Protein AF-A0A932KUZ3-F1 (afdb_monomer)

Foldseek 3Di:
DVVVVVCVVCVVVVLVVDDPVVSVVVVVVVLVVQLVVQLVVCVVVVHHSVVSVVCVPVVVVVVVVVVVVPPDDPDPPD

Secondary structure (DSSP, 8-state):
-HHHHHHHH-HHHHHHHS-HHHHHHHHHHHHHHHHHHHHHHHHHTT--GGGGGGGGSHHHHHHHHHHHHHS-------

Nearest PDB structures (foldseek):
  8tcu-assembly1_D-2  TM=4.873E-01  e=7.228E+00  Homo sapiens
  2h9c-assembly1_A  TM=4.046E-01  e=5.453E+00  Pseudomonas aeruginosa PAO1

Mean predicted aligned error: 9.38 Å

Solvent-accessible surface area (backbone atoms only — not comparable to full-atom values): 4551 Å² total; per-residue (Å²): 118,65,71,59,55,50,46,69,72,34,62,64,58,58,49,70,69,42,60,67,73,59,40,51,50,52,51,49,50,54,52,51,51,51,42,50,55,41,22,51,54,32,47,76,70,74,42,67,48,73,63,30,61,52,46,76,41,67,74,47,33,57,52,50,53,48,54,56,67,71,45,79,70,85,72,80,80,126

pLDDT: mean 78.53, std 9.4, range [51.41, 93.19]

Sequence (78 aa):
MDKILTTLYAPQAWFMALPPYLSYTVIGLIIMTLLGCAGFILARLGYKPLWALLLLVPTVNVIAVWVLAYRRFPRESL

Structure (mmCIF, N/CA/C/O backbone):
data_AF-A0A932KUZ3-F1
#
_entry.id   AF-A0A932KUZ3-F1
#
loop_
_atom_site.group_PDB
_atom_site.id
_atom_site.type_symbol
_atom_site.label_atom_id
_atom_site.label_alt_id
_atom_site.label_comp_id
_atom_site.label_asym_id
_atom_site.label_entity_id
_atom_site.label_seq_id
_atom_site.pdbx_PDB_ins_code
_atom_site.Cartn_x
_atom_site.Cartn_y
_atom_site.Cartn_z
_atom_site.occupancy
_atom_site.B_iso_or_equiv
_atom_site.auth_seq_id
_atom_site.auth_comp_id
_atom_site.auth_asym_id
_atom_site.auth_atom_id
_atom_site.pdbx_PDB_model_num
ATOM 1 N N . MET A 1 1 ? -5.898 5.565 -33.901 1.00 60.12 1 MET A N 1
ATOM 2 C CA . MET A 1 1 ? -6.679 6.003 -32.720 1.00 60.12 1 MET A CA 1
ATOM 3 C C . MET A 1 1 ? -6.708 4.914 -31.640 1.00 60.12 1 MET A C 1
ATOM 5 O O . MET A 1 1 ? -6.726 5.226 -30.457 1.00 60.12 1 MET A O 1
ATOM 9 N N . ASP A 1 2 ? -6.603 3.645 -32.038 1.00 69.00 2 ASP A N 1
ATOM 10 C CA . ASP A 1 2 ? -6.743 2.449 -31.190 1.00 69.00 2 ASP A CA 1
ATOM 11 C C . ASP A 1 2 ? -5.637 2.290 -30.139 1.00 69.00 2 ASP A C 1
ATOM 13 O O . ASP A 1 2 ? -5.907 1.862 -29.024 1.00 69.00 2 ASP A O 1
ATOM 17 N N . LYS A 1 3 ? -4.401 2.710 -30.453 1.00 66.88 3 LYS A N 1
ATOM 18 C CA . LYS A 1 3 ? -3.264 2.655 -29.513 1.00 66.88 3 LYS A CA 1
ATOM 19 C C . LYS A 1 3 ? -3.442 3.534 -28.273 1.00 66.88 3 LYS A C 1
ATOM 21 O O . LYS A 1 3 ? -2.925 3.183 -27.220 1.00 66.88 3 LYS A O 1
ATOM 26 N N . ILE A 1 4 ? -4.138 4.667 -28.396 1.00 70.06 4 ILE A N 1
ATOM 27 C CA . ILE A 1 4 ? -4.400 5.583 -27.272 1.00 70.06 4 ILE A CA 1
ATOM 28 C C . ILE A 1 4 ? -5.486 4.986 -26.379 1.00 70.06 4 ILE A C 1
ATOM 30 O O . ILE A 1 4 ? -5.336 4.934 -25.165 1.00 70.06 4 ILE A O 1
ATOM 34 N N . LEU A 1 5 ? -6.554 4.459 -26.981 1.00 69.94 5 LEU A N 1
ATOM 35 C CA . LEU A 1 5 ? -7.624 3.803 -26.235 1.00 69.94 5 LEU A CA 1
ATOM 36 C C . LEU A 1 5 ? -7.105 2.583 -25.469 1.00 69.94 5 LEU A C 1
ATOM 38 O O . LEU A 1 5 ? -7.447 2.423 -24.303 1.00 69.94 5 LEU A O 1
ATOM 42 N N . THR A 1 6 ? -6.225 1.774 -26.065 1.00 66.19 6 THR A N 1
ATOM 43 C CA . THR A 1 6 ? -5.636 0.607 -25.389 1.00 66.19 6 THR A CA 1
ATOM 44 C C . THR A 1 6 ? -4.636 0.980 -24.295 1.00 66.19 6 THR A C 1
ATOM 46 O O . THR A 1 6 ? -4.617 0.318 -23.261 1.00 66.19 6 THR A O 1
ATOM 49 N N . THR A 1 7 ? -3.850 2.050 -24.453 1.00 63.78 7 THR A N 1
ATOM 50 C CA . THR A 1 7 ? -2.958 2.538 -23.377 1.00 63.78 7 THR A CA 1
ATOM 51 C C . THR A 1 7 ? -3.719 3.171 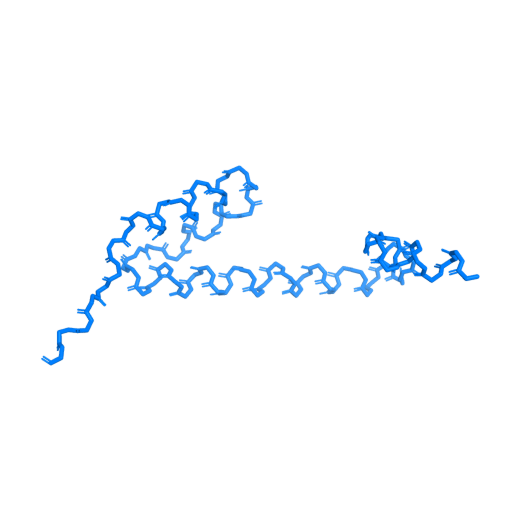-22.214 1.00 63.78 7 THR A C 1
ATOM 53 O O . THR A 1 7 ? -3.282 3.038 -21.073 1.00 63.78 7 THR A O 1
ATOM 56 N N . LEU A 1 8 ? -4.864 3.807 -22.474 1.00 68.19 8 LEU A N 1
ATOM 57 C CA . LEU A 1 8 ? -5.739 4.344 -21.428 1.00 68.19 8 LEU A CA 1
ATOM 58 C C . LEU A 1 8 ? -6.540 3.243 -20.712 1.00 68.19 8 LEU A C 1
ATOM 60 O O . LEU A 1 8 ? -6.724 3.323 -19.500 1.00 68.19 8 LEU A O 1
ATOM 64 N N . TYR A 1 9 ? -6.986 2.207 -21.433 1.00 69.69 9 TYR A N 1
ATOM 65 C CA . TYR A 1 9 ? -7.735 1.083 -20.850 1.00 69.69 9 TYR A CA 1
ATOM 66 C C . TYR A 1 9 ? -6.863 0.090 -20.079 1.00 69.69 9 TYR A C 1
ATOM 68 O O . TYR A 1 9 ? -7.349 -0.548 -19.148 1.00 69.69 9 TYR A O 1
ATOM 76 N N . ALA A 1 10 ? -5.595 -0.070 -20.467 1.00 73.00 10 ALA A N 1
ATOM 77 C CA . ALA A 1 10 ? -4.669 -1.003 -19.838 1.00 73.00 10 ALA A CA 1
ATOM 78 C C . ALA A 1 10 ? -3.596 -0.233 -19.062 1.00 73.00 10 ALA A C 1
ATOM 80 O O . ALA A 1 10 ? -2.479 -0.064 -19.561 1.00 73.00 10 ALA A O 1
ATOM 81 N N . PRO A 1 11 ? -3.882 0.209 -17.822 1.00 71.75 11 PRO A N 1
ATOM 82 C CA . PRO A 1 11 ? -2.903 0.945 -17.045 1.00 71.75 11 PRO A CA 1
ATOM 83 C C . PRO A 1 11 ? -1.629 0.130 -16.766 1.00 71.75 11 PRO A C 1
ATOM 85 O O . PRO A 1 11 ? -0.548 0.690 -16.609 1.00 71.75 11 PRO A O 1
ATOM 88 N N . GLN A 1 12 ? -1.705 -1.207 -16.796 1.00 77.00 12 GLN A N 1
ATOM 89 C CA . GLN A 1 12 ? -0.492 -2.017 -16.693 1.00 77.00 12 GLN A CA 1
ATOM 90 C C . GLN A 1 12 ? 0.428 -1.875 -17.915 1.00 77.00 12 GLN A C 1
ATOM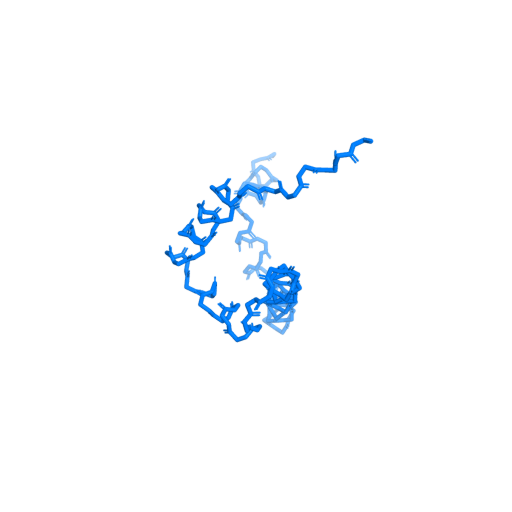 92 O O . GLN A 1 12 ? 1.633 -2.049 -17.782 1.00 77.00 12 GLN A O 1
ATOM 97 N N . ALA A 1 13 ? -0.101 -1.575 -19.105 1.00 77.38 13 ALA A N 1
ATOM 98 C CA . ALA A 1 13 ? 0.692 -1.542 -20.333 1.00 77.38 13 ALA A CA 1
ATOM 99 C C . ALA A 1 13 ? 1.681 -0.369 -20.343 1.00 77.38 13 ALA A C 1
ATOM 101 O O . ALA A 1 13 ? 2.840 -0.553 -20.708 1.00 77.38 13 ALA A O 1
ATOM 102 N N . TRP A 1 14 ? 1.258 0.814 -19.884 1.00 77.44 14 TRP A N 1
ATOM 103 C CA . TRP A 1 14 ? 2.179 1.941 -19.713 1.00 77.44 14 TRP A CA 1
ATOM 104 C C . TRP A 1 14 ? 3.142 1.707 -18.545 1.00 77.44 14 TRP A C 1
ATOM 106 O O . TRP A 1 14 ? 4.306 2.091 -18.631 1.00 77.44 14 TRP A O 1
ATOM 116 N N . PHE A 1 15 ? 2.691 1.023 -17.489 1.00 81.31 15 PHE A N 1
ATOM 117 C CA . PHE A 1 15 ? 3.526 0.698 -16.335 1.00 81.31 15 PHE A CA 1
ATOM 118 C C . PHE A 1 15 ? 4.680 -0.260 -16.683 1.00 81.31 15 PHE A C 1
ATOM 120 O O . PHE A 1 15 ? 5.809 -0.081 -16.225 1.00 81.31 15 PHE A O 1
ATOM 127 N N . MET A 1 16 ? 4.402 -1.252 -17.531 1.00 79.56 16 MET A N 1
ATOM 128 C CA . MET A 1 16 ? 5.381 -2.230 -18.024 1.00 79.56 16 MET A CA 1
ATOM 129 C C . MET A 1 16 ? 6.296 -1.666 -19.120 1.00 79.56 16 MET A C 1
ATOM 131 O O . MET A 1 16 ? 7.346 -2.239 -19.391 1.00 79.56 16 MET A O 1
ATOM 135 N N . ALA A 1 17 ? 5.905 -0.558 -19.757 1.00 84.06 17 ALA A N 1
ATOM 136 C CA . ALA A 1 17 ? 6.722 0.136 -20.752 1.00 84.06 17 ALA A CA 1
ATOM 137 C C . ALA A 1 17 ? 7.765 1.081 -20.125 1.00 84.06 17 ALA A C 1
ATOM 139 O O . ALA A 1 17 ? 8.653 1.567 -20.827 1.00 84.06 17 ALA A O 1
ATOM 140 N N . LEU A 1 18 ? 7.657 1.369 -18.824 1.00 84.69 18 LEU A N 1
ATOM 141 C CA . LEU A 1 18 ? 8.598 2.220 -18.101 1.00 84.69 18 LEU A CA 1
ATOM 142 C C . LEU A 1 18 ? 9.908 1.477 -17.792 1.00 84.69 18 LEU A C 1
ATOM 144 O O . LEU A 1 18 ? 9.921 0.252 -17.654 1.00 84.69 18 LEU A O 1
ATOM 148 N N . PRO A 1 19 ? 11.024 2.211 -17.632 1.00 91.44 19 PRO A N 1
ATOM 149 C CA . PRO A 1 19 ? 12.263 1.626 -17.147 1.00 91.44 19 PRO A CA 1
ATOM 150 C C . PRO A 1 19 ? 12.062 0.943 -15.781 1.00 91.44 19 PRO A C 1
ATOM 152 O O . PRO A 1 19 ? 11.406 1.532 -14.916 1.00 91.44 19 PRO A O 1
ATOM 155 N N . PRO A 1 20 ? 12.675 -0.232 -15.525 1.00 89.19 20 PRO A N 1
ATOM 156 C CA . PRO A 1 20 ? 12.395 -1.025 -14.325 1.00 89.19 20 PRO A CA 1
ATOM 157 C C . PRO A 1 20 ? 12.562 -0.252 -13.015 1.00 89.19 20 PRO A C 1
ATOM 159 O O . PRO A 1 20 ? 11.733 -0.363 -12.118 1.00 89.19 20 PRO A O 1
ATOM 162 N N . TYR A 1 21 ? 13.593 0.592 -12.916 1.00 92.00 21 TYR A N 1
ATOM 163 C CA . TYR A 1 21 ? 13.837 1.416 -11.729 1.00 92.00 21 TYR A CA 1
ATOM 164 C C . TYR A 1 21 ? 12.678 2.378 -11.427 1.00 92.00 21 TYR A C 1
ATOM 166 O O . TYR A 1 21 ? 12.348 2.589 -10.264 1.00 92.00 21 TYR A O 1
ATOM 174 N N . LEU A 1 22 ? 12.042 2.932 -12.461 1.00 91.31 22 LEU A N 1
ATOM 175 C CA . LEU A 1 22 ? 10.934 3.876 -12.335 1.00 91.31 22 LEU A CA 1
ATOM 176 C C . LEU A 1 22 ? 9.639 3.131 -11.984 1.00 91.31 22 LEU A C 1
ATOM 178 O O . LEU A 1 22 ? 8.875 3.561 -11.124 1.00 91.31 22 LEU A O 1
ATOM 182 N N . SER A 1 23 ? 9.428 1.954 -12.570 1.00 88.25 23 SER A N 1
ATOM 183 C CA . SER A 1 23 ? 8.326 1.067 -12.189 1.00 88.25 23 SER A CA 1
ATOM 184 C C . SER A 1 23 ? 8.409 0.679 -10.703 1.00 88.25 23 SER A C 1
ATOM 186 O O . SER A 1 23 ? 7.411 0.762 -9.982 1.00 88.25 23 SER A O 1
ATOM 188 N N . TYR A 1 24 ? 9.600 0.337 -10.199 1.00 90.25 24 TYR A N 1
ATOM 189 C CA . TYR A 1 24 ? 9.787 0.003 -8.783 1.00 90.25 24 TYR A CA 1
ATOM 190 C C . TYR A 1 24 ? 9.561 1.192 -7.841 1.00 90.25 24 TYR A C 1
ATOM 192 O O . TYR A 1 24 ? 8.956 1.009 -6.782 1.00 90.25 24 TYR A O 1
ATOM 200 N N . THR A 1 25 ? 9.983 2.408 -8.205 1.00 92.38 25 THR A N 1
ATOM 201 C CA . THR A 1 25 ? 9.723 3.596 -7.371 1.00 92.38 25 THR A CA 1
ATOM 202 C C . THR A 1 25 ? 8.240 3.942 -7.316 1.00 92.38 25 THR A C 1
ATOM 204 O O . THR A 1 25 ? 7.738 4.276 -6.243 1.00 92.38 25 THR A O 1
ATOM 207 N N . VAL A 1 26 ? 7.516 3.798 -8.429 1.00 90.31 26 VAL A N 1
ATOM 208 C CA . VAL A 1 26 ? 6.060 3.999 -8.476 1.00 90.31 26 VAL A CA 1
ATOM 209 C C . VAL A 1 26 ? 5.336 2.974 -7.601 1.00 90.31 26 VAL A C 1
ATOM 211 O O . VAL A 1 26 ? 4.484 3.363 -6.804 1.00 90.31 26 VAL A O 1
ATOM 214 N N . ILE A 1 27 ? 5.705 1.689 -7.668 1.00 89.69 27 ILE A N 1
ATOM 215 C CA . ILE A 1 27 ? 5.149 0.662 -6.767 1.00 89.69 27 ILE A CA 1
ATOM 216 C C . ILE A 1 27 ? 5.443 1.008 -5.305 1.00 89.69 27 ILE A C 1
ATOM 218 O O . ILE A 1 27 ? 4.540 0.955 -4.470 1.00 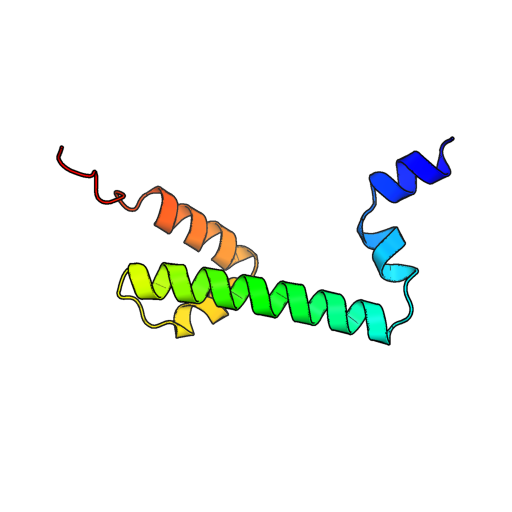89.69 27 ILE A O 1
ATOM 222 N N . GLY A 1 28 ? 6.684 1.390 -4.993 1.00 91.50 28 GLY A N 1
ATOM 223 C CA . GLY A 1 28 ? 7.079 1.785 -3.642 1.00 91.50 28 GLY A CA 1
ATOM 224 C C . GLY A 1 28 ? 6.233 2.941 -3.107 1.00 91.50 28 GLY A C 1
ATOM 225 O O . GLY A 1 28 ? 5.725 2.860 -1.992 1.00 91.50 28 GLY A O 1
ATOM 226 N N . LEU A 1 29 ? 6.005 3.972 -3.924 1.00 93.19 29 LEU A N 1
ATOM 227 C CA . LEU A 1 29 ? 5.139 5.109 -3.595 1.00 93.19 29 LEU A CA 1
ATOM 228 C C . LEU A 1 29 ? 3.688 4.689 -3.344 1.00 93.19 29 LEU A C 1
ATOM 230 O O . LEU A 1 29 ? 3.082 5.131 -2.365 1.00 93.19 29 LEU A O 1
ATOM 234 N N . ILE A 1 30 ? 3.131 3.820 -4.188 1.00 90.12 30 ILE A N 1
ATOM 235 C CA . ILE A 1 30 ? 1.763 3.310 -4.022 1.00 90.12 30 ILE A CA 1
ATOM 236 C C . ILE A 1 30 ? 1.639 2.536 -2.704 1.00 90.12 30 ILE A C 1
ATOM 238 O O . ILE A 1 30 ? 0.717 2.783 -1.930 1.00 90.12 30 ILE A O 1
ATOM 242 N N . ILE A 1 31 ? 2.584 1.645 -2.398 1.00 89.12 31 ILE A N 1
ATOM 243 C CA . ILE A 1 31 ? 2.564 0.875 -1.146 1.00 89.12 31 ILE A CA 1
ATOM 244 C C . ILE A 1 31 ? 2.738 1.799 0.066 1.00 89.12 31 ILE A C 1
ATOM 246 O O . ILE A 1 31 ? 2.016 1.662 1.054 1.00 89.12 31 ILE A O 1
ATOM 250 N N . MET A 1 32 ? 3.665 2.757 -0.005 1.00 90.88 32 MET A N 1
ATOM 251 C CA . MET A 1 32 ? 3.954 3.679 1.094 1.00 90.88 32 MET A CA 1
ATOM 252 C C . MET A 1 32 ? 2.755 4.580 1.410 1.00 90.88 32 MET A C 1
ATOM 254 O O . MET A 1 32 ? 2.395 4.741 2.576 1.00 90.88 32 MET A O 1
ATOM 258 N N . THR A 1 33 ? 2.102 5.126 0.380 1.00 89.44 33 THR A N 1
ATOM 259 C CA . THR A 1 33 ? 0.887 5.944 0.541 1.00 89.44 33 THR A CA 1
ATOM 260 C C . THR A 1 33 ? -0.280 5.118 1.073 1.00 89.44 33 THR A C 1
ATOM 262 O O . THR A 1 33 ? -0.960 5.556 2.001 1.00 89.44 33 THR A O 1
ATOM 265 N N . LEU A 1 34 ? -0.468 3.893 0.575 1.00 86.81 34 LEU A N 1
ATOM 266 C CA . LEU A 1 34 ? -1.526 2.994 1.031 1.00 86.81 34 LEU A CA 1
ATOM 267 C C . LEU A 1 34 ? -1.357 2.609 2.507 1.00 86.81 34 LEU A C 1
ATOM 269 O O . LEU A 1 34 ? -2.307 2.731 3.281 1.00 86.81 34 LEU A O 1
ATOM 273 N N . LEU A 1 35 ? -0.147 2.221 2.922 1.00 87.19 35 LEU A N 1
ATOM 274 C CA . LEU A 1 35 ? 0.162 1.927 4.325 1.00 87.19 35 LEU A CA 1
ATOM 275 C C . LEU A 1 35 ? 0.044 3.170 5.213 1.00 87.19 35 LEU A C 1
ATOM 277 O O . LEU A 1 35 ? -0.464 3.068 6.329 1.00 87.19 35 LEU A O 1
ATOM 281 N N . GLY A 1 36 ? 0.473 4.337 4.725 1.00 86.69 36 GLY A N 1
ATOM 282 C CA . GLY A 1 36 ? 0.362 5.605 5.446 1.00 86.69 36 GLY A CA 1
ATOM 283 C C . GLY A 1 36 ? -1.091 5.996 5.716 1.00 86.69 36 GLY A C 1
ATOM 284 O O . GLY A 1 36 ? -1.466 6.226 6.867 1.00 86.69 36 GLY A O 1
ATOM 285 N N . CYS A 1 37 ? -1.936 6.004 4.682 1.00 85.00 37 CYS A N 1
ATOM 286 C CA . CYS A 1 37 ? -3.363 6.304 4.816 1.00 85.00 37 CYS A CA 1
ATOM 287 C C . CYS A 1 37 ? -4.082 5.273 5.690 1.00 85.00 37 CYS A C 1
ATOM 289 O O . CYS A 1 37 ? -4.845 5.644 6.583 1.00 85.00 37 CYS A O 1
ATOM 291 N N . ALA A 1 38 ? -3.810 3.986 5.481 1.00 83.62 38 ALA A N 1
ATOM 292 C CA . ALA A 1 38 ? -4.376 2.924 6.297 1.00 83.62 38 ALA A CA 1
ATOM 293 C C . ALA A 1 38 ? -3.984 3.040 7.772 1.00 83.62 38 ALA A C 1
ATOM 295 O O . ALA A 1 38 ? -4.844 2.971 8.648 1.00 83.62 38 ALA A O 1
ATOM 296 N N . GLY A 1 39 ? -2.694 3.239 8.052 1.00 84.19 39 GLY A N 1
ATOM 297 C CA . GLY A 1 39 ? -2.176 3.417 9.403 1.00 84.19 39 GLY A CA 1
ATOM 298 C C . GLY A 1 39 ? -2.776 4.644 10.081 1.00 84.19 39 GLY A C 1
ATOM 299 O O . GLY A 1 39 ? -3.161 4.564 11.245 1.00 84.19 39 GLY A O 1
ATOM 300 N N . PHE A 1 40 ? -2.938 5.747 9.347 1.00 83.44 40 PHE A N 1
ATOM 301 C CA . PHE A 1 40 ? -3.593 6.957 9.842 1.00 83.44 40 PHE A CA 1
ATOM 302 C C . PHE A 1 40 ? -5.064 6.714 10.213 1.00 83.44 40 PHE A C 1
ATOM 304 O O . PHE A 1 40 ? -5.500 7.097 11.300 1.00 83.44 40 PHE A O 1
ATOM 311 N N . ILE A 1 41 ? -5.822 6.029 9.350 1.00 81.56 41 ILE A N 1
ATOM 312 C CA . ILE A 1 41 ? -7.225 5.673 9.613 1.00 81.56 41 ILE A CA 1
ATOM 313 C C . ILE A 1 41 ? -7.322 4.737 10.826 1.00 81.56 41 ILE A C 1
ATOM 315 O O . ILE A 1 41 ? -8.137 4.969 11.718 1.00 81.56 41 ILE A O 1
ATOM 319 N N . LEU A 1 42 ? -6.464 3.717 10.910 1.00 80.94 42 LEU A N 1
ATOM 320 C CA . LEU A 1 42 ? -6.419 2.786 12.042 1.00 80.94 42 LEU A CA 1
ATOM 321 C C . LEU A 1 42 ? -6.055 3.479 13.358 1.00 80.94 42 LEU A C 1
ATOM 323 O O . LEU A 1 42 ? -6.690 3.207 14.377 1.00 80.94 42 LEU A O 1
ATOM 327 N N . ALA A 1 43 ? -5.080 4.391 13.334 1.00 79.69 43 ALA A N 1
ATOM 328 C CA . ALA A 1 43 ? -4.685 5.174 14.499 1.00 79.69 43 ALA A CA 1
ATOM 329 C C . ALA A 1 43 ? -5.839 6.058 14.988 1.00 79.69 43 ALA A C 1
ATOM 331 O O . ALA A 1 43 ? -6.111 6.108 16.187 1.00 79.69 43 ALA A O 1
ATOM 332 N N . ARG A 1 44 ? -6.586 6.679 14.064 1.00 78.00 44 ARG A N 1
ATOM 333 C CA . ARG A 1 44 ? -7.789 7.460 14.394 1.00 78.00 44 ARG A CA 1
ATOM 334 C C . ARG A 1 44 ? -8.907 6.605 15.001 1.00 78.00 44 ARG A C 1
ATOM 336 O O . ARG A 1 44 ? -9.718 7.117 15.764 1.00 78.00 44 ARG A O 1
ATOM 343 N N . LEU A 1 45 ? -8.935 5.311 14.695 1.00 76.19 45 LEU A N 1
ATOM 344 C CA . LEU A 1 45 ? -9.878 4.341 15.258 1.00 76.19 45 LEU A CA 1
ATOM 345 C C . LEU A 1 45 ? -9.383 3.695 16.566 1.00 76.19 45 LEU A C 1
ATOM 347 O O . LEU A 1 45 ? -10.094 2.863 17.128 1.00 76.19 45 LEU A O 1
ATOM 351 N N . GLY A 1 46 ? -8.184 4.049 17.048 1.00 76.44 46 GLY A N 1
ATOM 352 C CA . GLY A 1 46 ? -7.584 3.485 18.263 1.00 76.44 46 GLY A CA 1
ATOM 353 C C . GLY A 1 46 ? -7.012 2.070 18.096 1.00 76.44 46 GLY A C 1
ATOM 354 O O . GLY A 1 46 ? -6.668 1.424 19.086 1.00 76.44 46 GLY A O 1
ATOM 355 N N . TYR A 1 47 ? -6.896 1.571 16.862 1.00 75.81 47 TYR A N 1
ATOM 356 C CA . TYR A 1 47 ? -6.301 0.267 16.566 1.00 75.81 47 TYR A CA 1
ATOM 357 C C . TYR A 1 47 ? -4.791 0.381 16.350 1.00 75.81 47 TYR A C 1
ATOM 359 O O . TYR A 1 47 ? -4.281 1.404 15.894 1.00 75.81 47 TYR A O 1
ATOM 367 N N . LYS A 1 48 ? -4.049 -0.693 16.662 1.00 78.75 48 LYS A N 1
ATOM 368 C CA . LYS A 1 48 ? -2.593 -0.708 16.459 1.00 78.75 48 LYS A CA 1
ATOM 369 C C . LYS A 1 48 ? -2.275 -0.493 14.966 1.00 78.75 48 LYS A C 1
ATOM 371 O O . LYS A 1 48 ? -2.803 -1.229 14.135 1.00 78.75 48 LYS A O 1
ATOM 376 N N . PRO A 1 49 ? -1.375 0.433 14.602 1.00 71.81 49 PRO A N 1
ATOM 377 C CA . PRO A 1 49 ? -1.087 0.748 13.199 1.00 71.81 49 PRO A CA 1
ATOM 378 C C . PRO A 1 49 ? -0.520 -0.446 12.413 1.00 71.81 49 PRO A C 1
ATOM 380 O O . PRO A 1 49 ? -0.648 -0.494 11.196 1.00 71.81 49 PRO A O 1
ATOM 383 N N . LEU A 1 50 ? 0.028 -1.457 13.098 1.00 77.62 50 LEU A N 1
ATOM 384 C CA . LEU A 1 50 ? 0.490 -2.711 12.491 1.00 77.62 50 LEU A CA 1
ATOM 385 C C . LEU A 1 50 ? -0.615 -3.485 11.756 1.00 77.62 50 LEU A C 1
ATOM 387 O O . LEU A 1 50 ? -0.310 -4.230 10.831 1.00 77.62 50 LEU A O 1
ATOM 391 N N . TRP A 1 51 ? -1.891 -3.285 12.098 1.00 76.94 51 TRP A N 1
ATOM 392 C CA . TRP A 1 51 ? -3.000 -3.908 11.367 1.00 76.94 51 TRP A CA 1
ATOM 393 C C . TRP A 1 51 ? -3.106 -3.406 9.915 1.00 76.94 51 TRP A C 1
ATOM 395 O O . TRP A 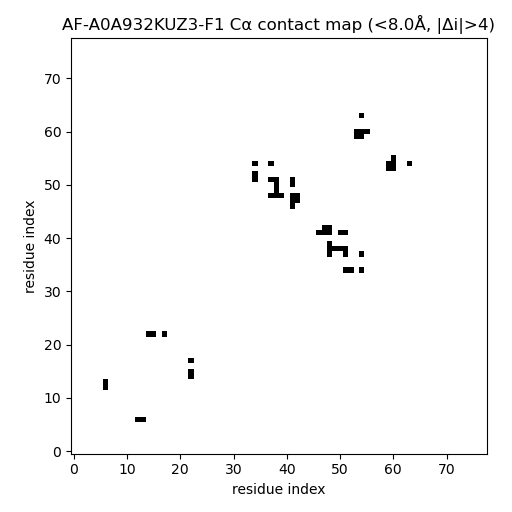1 51 ? -3.697 -4.092 9.084 1.00 76.94 51 TRP A O 1
ATOM 405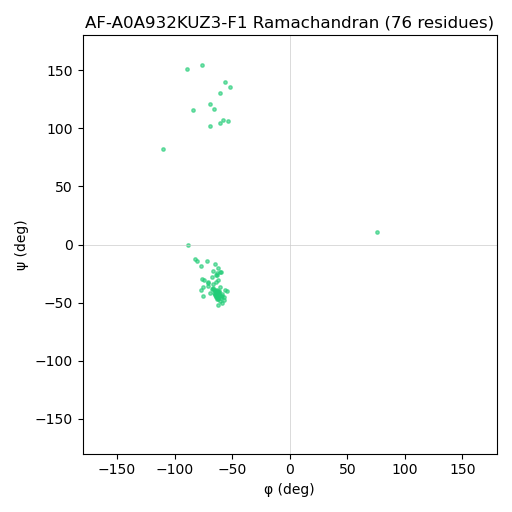 N N . ALA A 1 52 ? -2.469 -2.278 9.569 1.00 77.62 52 ALA A N 1
ATOM 406 C CA . ALA A 1 52 ? -2.379 -1.798 8.192 1.00 77.62 52 ALA A CA 1
ATOM 407 C C . ALA A 1 52 ? -1.606 -2.766 7.282 1.00 77.62 52 ALA A C 1
ATOM 409 O O . ALA A 1 52 ? -1.887 -2.820 6.087 1.00 77.62 52 ALA A O 1
ATOM 410 N N . LEU A 1 53 ? -0.692 -3.583 7.829 1.00 78.69 53 LEU A N 1
ATOM 411 C CA . LEU A 1 53 ? 0.019 -4.594 7.041 1.00 78.69 53 LEU A CA 1
ATOM 412 C C . LEU A 1 53 ? -0.930 -5.639 6.452 1.00 78.69 53 LEU A C 1
ATOM 414 O O . LEU A 1 53 ? -0.663 -6.157 5.374 1.00 78.69 53 LEU A O 1
ATOM 418 N N . LEU A 1 54 ? -2.046 -5.943 7.121 1.00 79.75 54 LEU A N 1
ATOM 419 C CA . LEU A 1 54 ? -3.003 -6.914 6.593 1.00 79.75 54 LEU A CA 1
ATOM 420 C C . LEU A 1 54 ? -3.684 -6.420 5.311 1.00 79.75 54 LEU A C 1
ATOM 422 O O . LEU A 1 54 ? -4.112 -7.241 4.508 1.00 79.75 54 LEU A O 1
ATOM 426 N N . LEU A 1 55 ? -3.731 -5.106 5.071 1.00 77.06 55 LEU A N 1
ATOM 427 C CA . LEU A 1 55 ? -4.310 -4.525 3.854 1.00 77.06 55 LEU A CA 1
ATOM 428 C C . LEU A 1 55 ? -3.456 -4.753 2.604 1.00 77.06 55 LEU A C 1
ATOM 430 O O . LEU A 1 55 ? -3.962 -4.582 1.496 1.00 77.06 55 LEU A O 1
ATOM 434 N N . LEU A 1 56 ? -2.192 -5.168 2.760 1.00 78.06 56 LEU A N 1
ATOM 435 C CA . LEU A 1 56 ? -1.388 -5.654 1.634 1.00 78.06 56 LEU A CA 1
ATOM 436 C C . LEU A 1 56 ? -1.990 -6.917 1.011 1.00 78.06 56 LEU A C 1
ATOM 438 O O . LEU A 1 56 ? -1.753 -7.184 -0.164 1.00 78.06 56 LEU A O 1
ATOM 442 N N . VAL A 1 57 ? -2.782 -7.681 1.771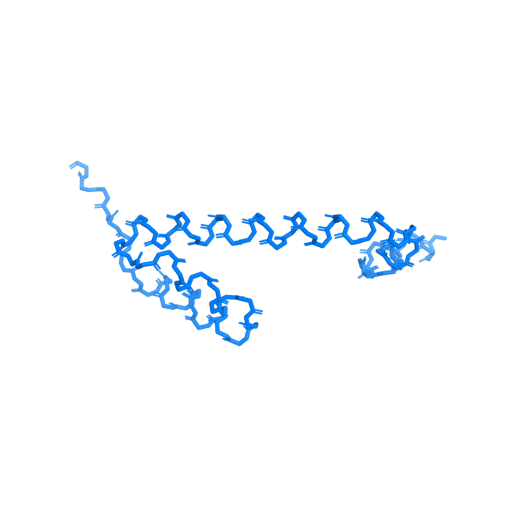 1.00 83.88 57 VAL A N 1
ATOM 443 C CA . VAL A 1 57 ? -3.523 -8.829 1.250 1.00 83.88 57 VAL A CA 1
ATOM 444 C C . VAL A 1 57 ? -4.842 -8.326 0.644 1.00 83.88 57 VAL A C 1
ATOM 446 O O . VAL A 1 57 ? -5.702 -7.847 1.390 1.00 83.88 57 VAL A O 1
ATOM 449 N N . PRO A 1 58 ? -5.068 -8.470 -0.679 1.00 77.81 58 PRO A N 1
ATOM 450 C CA . PRO A 1 58 ? -6.241 -7.902 -1.354 1.00 77.81 58 PRO A CA 1
ATOM 451 C C . PRO A 1 58 ? -7.572 -8.357 -0.746 1.00 77.81 58 PRO A C 1
ATOM 453 O O . PRO A 1 58 ? -8.488 -7.558 -0.570 1.00 77.81 58 PRO A O 1
ATOM 456 N N . THR A 1 59 ? -7.667 -9.630 -0.357 1.00 81.06 59 THR A N 1
ATOM 457 C CA . THR A 1 59 ? -8.871 -10.200 0.263 1.00 81.06 59 THR A CA 1
ATOM 458 C C . THR A 1 59 ? -9.191 -9.544 1.604 1.00 81.06 59 THR A C 1
ATOM 460 O O . THR A 1 59 ? -10.349 -9.260 1.903 1.00 81.06 59 THR A O 1
ATOM 463 N N . VAL A 1 60 ? -8.164 -9.260 2.409 1.00 80.94 60 VAL A N 1
ATOM 464 C CA . VAL A 1 60 ? -8.343 -8.612 3.712 1.00 80.94 60 VAL A CA 1
ATOM 465 C C . VAL A 1 60 ? -8.661 -7.131 3.543 1.00 80.94 60 VAL A C 1
ATOM 467 O O . VAL A 1 60 ? -9.428 -6.591 4.334 1.00 80.94 60 VAL A O 1
ATOM 470 N N . ASN A 1 61 ? -8.158 -6.488 2.486 1.00 81.19 61 ASN A N 1
ATOM 471 C CA . ASN A 1 61 ? -8.507 -5.109 2.153 1.00 81.19 61 ASN A CA 1
ATOM 472 C C . ASN A 1 61 ? -10.023 -4.933 1.958 1.00 81.19 61 ASN A C 1
ATOM 474 O O . ASN A 1 61 ? -10.631 -4.075 2.597 1.00 81.19 61 ASN A O 1
ATOM 478 N N . VAL A 1 62 ? -10.666 -5.817 1.187 1.00 82.44 62 VAL A N 1
ATOM 479 C CA . VAL A 1 62 ? -12.129 -5.780 0.986 1.00 82.44 62 VAL A CA 1
ATOM 480 C C . VAL A 1 62 ? -12.883 -5.925 2.312 1.00 82.44 62 VAL A C 1
ATOM 482 O O . VAL A 1 62 ? -13.804 -5.155 2.588 1.00 82.44 62 VAL A O 1
ATOM 485 N N . ILE A 1 63 ? -12.462 -6.866 3.164 1.00 82.38 63 ILE A N 1
ATOM 486 C CA . ILE A 1 63 ? -13.072 -7.087 4.484 1.00 82.38 63 ILE A CA 1
ATOM 487 C C . ILE A 1 63 ? -12.865 -5.868 5.389 1.00 82.38 63 ILE A C 1
ATOM 489 O O . ILE A 1 63 ? -13.793 -5.447 6.074 1.00 82.38 63 ILE A O 1
ATOM 493 N N . ALA A 1 64 ? -11.675 -5.273 5.391 1.00 79.06 64 ALA A N 1
ATOM 494 C CA . ALA A 1 64 ? -11.369 -4.103 6.202 1.00 79.06 64 ALA A CA 1
ATOM 495 C C . ALA A 1 64 ? -12.203 -2.887 5.782 1.00 79.06 64 ALA A C 1
ATOM 497 O O . ALA A 1 64 ? -12.744 -2.200 6.648 1.00 79.06 64 ALA A O 1
ATOM 498 N N . VAL A 1 65 ? -12.374 -2.659 4.475 1.00 79.25 65 VAL A N 1
ATOM 499 C CA . VAL A 1 65 ? -13.269 -1.618 3.945 1.00 79.25 65 VAL A CA 1
ATOM 500 C C . VAL A 1 65 ? -14.714 -1.883 4.362 1.00 79.25 65 VAL A C 1
ATOM 502 O O . VAL A 1 65 ? -15.397 -0.962 4.802 1.00 79.25 65 VAL A O 1
A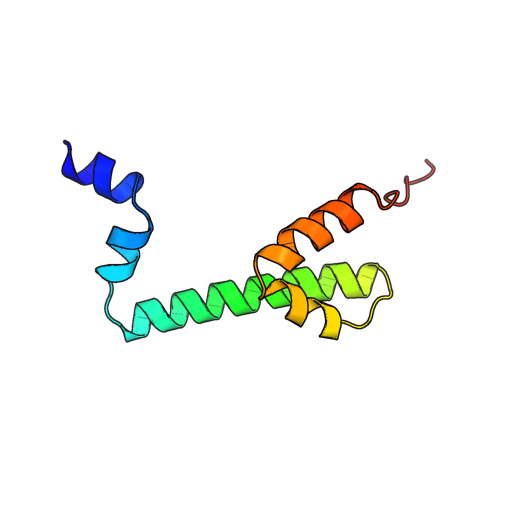TOM 505 N N . TRP A 1 66 ? -15.170 -3.134 4.301 1.00 82.94 66 TRP A N 1
ATOM 506 C CA . TRP A 1 66 ? -16.487 -3.520 4.811 1.00 82.94 66 TRP A CA 1
ATOM 507 C C . TRP A 1 66 ? -16.643 -3.212 6.301 1.00 82.94 66 TRP A C 1
ATOM 509 O O . TRP A 1 66 ? -17.598 -2.547 6.697 1.00 82.94 66 TRP A O 1
ATOM 519 N N . VAL A 1 67 ? -15.691 -3.635 7.133 1.00 80.50 67 VAL A N 1
ATOM 520 C CA . VAL A 1 67 ? -15.711 -3.365 8.577 1.00 80.50 67 VAL A CA 1
ATOM 521 C C . VAL A 1 67 ? -15.724 -1.860 8.847 1.00 80.50 67 VAL A C 1
ATOM 523 O O . VAL A 1 67 ? -16.492 -1.411 9.694 1.00 80.50 67 VAL A O 1
ATOM 526 N N . LEU A 1 68 ? -14.927 -1.073 8.119 1.00 76.75 68 LEU A N 1
ATOM 527 C CA . LEU A 1 68 ? -14.923 0.389 8.213 1.00 76.75 68 LEU A CA 1
ATOM 528 C C . LEU A 1 68 ? -16.266 1.006 7.803 1.00 76.75 68 LEU A C 1
ATOM 530 O O . LEU A 1 68 ? -16.718 1.935 8.463 1.00 76.75 68 LEU A O 1
ATOM 534 N N . ALA A 1 69 ? -16.922 0.484 6.766 1.00 80.69 69 ALA A N 1
ATOM 535 C CA . ALA A 1 69 ? -18.221 0.974 6.309 1.00 80.69 69 ALA A CA 1
ATOM 536 C C . ALA A 1 69 ? -19.344 0.713 7.327 1.00 80.69 69 ALA A C 1
ATOM 538 O O . ALA A 1 69 ? -20.216 1.559 7.519 1.00 80.69 69 ALA A O 1
ATOM 539 N N . TYR A 1 70 ? -19.310 -0.432 8.017 1.00 76.56 70 TYR A N 1
ATOM 540 C CA . TYR A 1 70 ? -20.277 -0.753 9.073 1.00 76.56 70 TYR A CA 1
ATOM 541 C C . TYR A 1 70 ? -19.952 -0.093 10.420 1.00 76.56 70 TYR A C 1
ATOM 543 O O . TYR A 1 70 ? -20.807 -0.046 11.311 1.00 76.56 70 TYR A O 1
ATOM 551 N N . ARG A 1 71 ? -18.739 0.44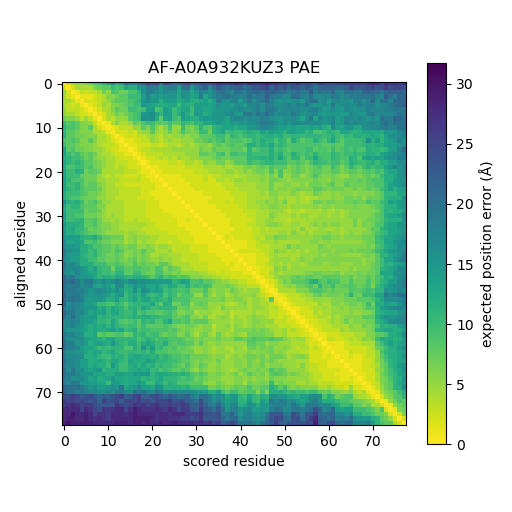3 10.601 1.00 73.00 71 ARG A N 1
ATOM 552 C CA . ARG A 1 71 ? -18.420 1.255 11.777 1.00 73.00 71 ARG A CA 1
ATOM 553 C C . ARG A 1 71 ? -19.181 2.568 11.677 1.00 73.00 71 ARG A C 1
ATOM 555 O O . ARG A 1 71 ? -19.007 3.349 10.749 1.0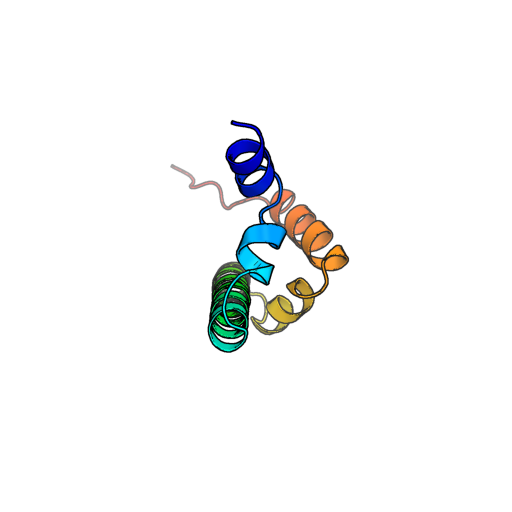0 73.00 71 ARG A O 1
ATOM 562 N N . ARG A 1 72 ? -20.019 2.822 12.680 1.00 60.53 72 ARG A N 1
ATOM 563 C CA . ARG A 1 72 ? -20.744 4.083 12.823 1.00 60.53 72 ARG A CA 1
ATOM 564 C C . ARG A 1 72 ? -19.719 5.212 12.950 1.00 60.53 72 ARG A C 1
ATOM 566 O O . ARG A 1 72 ? -19.085 5.346 13.994 1.00 60.53 72 ARG A O 1
ATOM 573 N N . PHE A 1 73 ? -19.539 5.987 11.881 1.00 60.94 73 PHE A N 1
ATOM 574 C CA . PHE A 1 73 ? -18.772 7.230 11.928 1.00 60.94 73 PHE A CA 1
ATOM 575 C C . PHE A 1 73 ? -19.328 8.088 13.075 1.00 60.94 73 PHE A C 1
ATOM 577 O O . PHE A 1 73 ? -20.558 8.141 13.218 1.00 60.94 73 PHE A O 1
ATOM 584 N N . PRO A 1 74 ? -18.476 8.712 13.914 1.00 58.38 74 PRO A N 1
ATOM 585 C CA . PRO A 1 74 ? -18.952 9.620 14.944 1.00 58.38 74 PRO A CA 1
ATOM 586 C C . PRO A 1 74 ? -19.728 10.721 14.228 1.00 58.38 74 PRO A C 1
ATOM 588 O O . PRO A 1 74 ? -19.160 11.518 13.486 1.00 58.38 74 PRO A O 1
ATOM 591 N N . ARG A 1 75 ? -21.055 10.682 14.361 1.00 65.31 75 ARG A N 1
ATOM 592 C CA . ARG A 1 75 ? -21.910 11.762 13.892 1.00 65.31 75 ARG A CA 1
ATOM 593 C C . ARG A 1 75 ? -21.554 12.941 14.773 1.00 65.31 75 ARG A C 1
ATOM 595 O O . ARG A 1 75 ? -21.719 12.841 15.985 1.00 65.31 75 ARG A O 1
ATOM 602 N N . GLU A 1 76 ? -21.017 13.993 14.170 1.00 62.47 76 GLU A N 1
ATOM 603 C CA . GLU A 1 76 ? -20.895 15.286 14.825 1.00 62.47 76 GLU A CA 1
ATOM 604 C C . GLU A 1 76 ? -22.301 15.645 15.319 1.00 62.47 76 GLU A C 1
ATOM 606 O O . GLU A 1 76 ? -23.221 15.868 14.529 1.00 62.47 76 GLU A O 1
ATOM 611 N N . SER A 1 77 ? -22.513 15.539 16.631 1.00 56.50 77 SER A N 1
ATOM 612 C CA . SER A 1 77 ? -23.685 16.113 17.271 1.00 56.50 77 SER A CA 1
ATOM 613 C C . SER A 1 77 ? -23.484 17.620 17.204 1.00 56.50 77 SER A C 1
ATOM 615 O O . SER A 1 77 ? -22.639 18.144 17.931 1.00 56.50 77 SER A O 1
ATOM 617 N N . LEU A 1 78 ? -24.187 18.225 16.242 1.00 51.41 78 LEU A N 1
ATOM 618 C CA . LEU A 1 78 ? -24.421 19.662 16.089 1.00 51.41 78 LEU A CA 1
ATOM 619 C C . LEU A 1 78 ? -24.591 20.371 17.436 1.00 51.41 78 LEU A C 1
ATOM 621 O O . LEU A 1 78 ? -25.312 19.812 18.296 1.00 51.41 78 LEU A O 1
#

Radius of gyration: 17.54 Å; Cα contacts (8 Å, |Δi|>4): 29; chains: 1; bounding box: 38×30×51 Å